Protein AF-A0A8I5ZP16-F1 (afdb_monomer_lite)

Secondary structure (DSSP, 8-state):
--------HHHHTS-S--PPPPSS---------S--HHHHHHHHHHHHHHT-----HHHHHHHHHHHHHHHH---HHHHHHHHHHHEEE--SSTTTT-EEE-GGGS---S----

Sequence (114 aa):
MTERGELDLRESSKPVRLSQQLDKVVTTNYKPVANHQYNIEYEGKKKEDGKRARADKKHVLDMLFSDLVDITKQPVGYLKEILKEIGIQNVKGIHKNMWELKPEYRHYQTEKSD

Foldseek 3Di:
DDPPPPPPVVVVPDDPDDDDDDPDDPPPPPPPPDPDPVNVVVVVVVVVVVPPPPDPPVVVLVVVQVVVCVVVVDDSVVVVVVCVVQWDQDCDDPQHRDTDGDPVPPDPDPPPDD

Structure (mmCIF, N/CA/C/O backbone):
data_AF-A0A8I5ZP16-F1
#
_entry.id   AF-A0A8I5ZP16-F1
#
loop_
_atom_site.group_PDB
_atom_site.id
_atom_site.type_symbol
_atom_site.label_atom_id
_atom_site.label_alt_id
_atom_site.label_comp_id
_atom_site.label_asym_id
_atom_site.label_entity_id
_atom_site.label_seq_id
_atom_site.pdbx_PDB_ins_code
_atom_site.Cartn_x
_atom_site.Cartn_y
_atom_site.Cartn_z
_atom_site.occupancy
_atom_site.B_iso_or_equiv
_atom_site.auth_seq_id
_atom_site.auth_comp_id
_atom_site.auth_asym_id
_atom_site.auth_atom_id
_atom_site.pdbx_PDB_model_num
ATOM 1 N N . MET A 1 1 ? -88.046 -7.451 30.582 1.00 38.16 1 MET A N 1
ATOM 2 C CA . MET A 1 1 ? -86.674 -7.909 30.272 1.00 38.16 1 MET A CA 1
ATOM 3 C C . MET A 1 1 ? -85.786 -6.694 30.047 1.00 38.16 1 MET A C 1
ATOM 5 O O . MET A 1 1 ? -85.794 -6.159 28.946 1.00 38.16 1 MET A O 1
ATOM 9 N N . THR A 1 2 ? -85.081 -6.204 31.070 1.00 42.72 2 THR A N 1
ATOM 10 C CA . THR A 1 2 ? -83.954 -5.266 30.887 1.00 42.72 2 THR A CA 1
ATOM 11 C C . THR A 1 2 ? -83.072 -5.302 32.139 1.00 42.72 2 THR A C 1
ATOM 13 O O . THR A 1 2 ? -83.225 -4.482 33.037 1.00 42.72 2 THR A O 1
ATOM 16 N N . GLU A 1 3 ? -82.176 -6.284 32.222 1.00 53.12 3 GLU A N 1
ATOM 17 C CA . GLU A 1 3 ? -81.056 -6.254 33.171 1.00 53.12 3 GLU A CA 1
ATOM 18 C C . GLU A 1 3 ? -80.032 -5.259 32.610 1.00 53.12 3 GLU A C 1
ATOM 20 O O . GLU A 1 3 ? -79.231 -5.588 31.734 1.00 53.12 3 GLU A O 1
ATOM 25 N N . ARG A 1 4 ? -80.135 -3.986 33.009 1.00 57.75 4 ARG A N 1
ATOM 26 C CA . ARG A 1 4 ? -79.079 -3.007 32.738 1.00 57.75 4 ARG A CA 1
ATOM 27 C C . ARG A 1 4 ? -77.951 -3.329 33.704 1.00 57.75 4 ARG A C 1
ATOM 29 O O . ARG A 1 4 ? -78.133 -3.147 34.900 1.00 57.75 4 ARG A O 1
ATOM 36 N N . GLY A 1 5 ? -76.830 -3.819 33.176 1.00 61.38 5 GLY A N 1
ATOM 37 C CA . GLY A 1 5 ? -75.624 -4.055 33.958 1.00 61.38 5 GLY A CA 1
ATOM 38 C C . GLY A 1 5 ? -75.289 -2.811 34.771 1.00 61.38 5 GLY A C 1
ATOM 39 O O . GLY A 1 5 ? -74.985 -1.760 34.202 1.00 61.38 5 GLY A O 1
ATOM 40 N N . GLU A 1 6 ? -75.410 -2.925 36.092 1.00 63.88 6 GLU A N 1
ATOM 41 C CA . GLU A 1 6 ? -74.875 -1.943 37.019 1.00 63.88 6 GLU A CA 1
ATOM 42 C C . GLU A 1 6 ? -73.368 -1.891 36.775 1.00 63.88 6 GLU A C 1
ATOM 44 O O . GLU A 1 6 ? -72.616 -2.789 37.147 1.00 63.88 6 GLU A O 1
ATOM 49 N N . LEU A 1 7 ? -72.938 -0.856 36.054 1.00 62.88 7 LEU A N 1
ATOM 50 C CA . LEU A 1 7 ? -71.540 -0.475 35.965 1.00 62.88 7 LEU A CA 1
ATOM 51 C C . LEU A 1 7 ? -71.096 -0.145 37.388 1.00 62.88 7 LEU A C 1
ATOM 53 O O . LEU A 1 7 ? -71.437 0.911 37.921 1.00 62.88 7 LEU A O 1
ATOM 57 N N . ASP A 1 8 ? -70.397 -1.089 38.010 1.00 69.31 8 ASP A N 1
ATOM 58 C CA . ASP A 1 8 ? -69.912 -0.970 39.375 1.00 69.31 8 ASP A CA 1
ATOM 59 C C . ASP A 1 8 ? -69.020 0.278 39.475 1.00 69.31 8 ASP A C 1
ATOM 61 O O . ASP A 1 8 ? -67.913 0.338 38.929 1.00 69.31 8 ASP A O 1
ATOM 65 N N . LEU A 1 9 ? -69.523 1.312 40.156 1.00 72.19 9 LEU A N 1
ATOM 66 C CA . LEU A 1 9 ? -68.848 2.600 40.363 1.00 72.19 9 LEU A CA 1
ATOM 67 C C . LEU A 1 9 ? -67.427 2.425 40.934 1.00 72.19 9 LEU A C 1
ATOM 69 O O . LEU A 1 9 ? -66.571 3.290 40.746 1.00 72.19 9 LEU A O 1
ATOM 73 N N . ARG A 1 10 ? -67.164 1.290 41.596 1.00 71.44 10 ARG A N 1
ATOM 74 C CA . ARG A 1 10 ? -65.866 0.918 42.178 1.00 71.44 10 ARG A CA 1
ATOM 75 C C . ARG A 1 10 ? -64.783 0.628 41.140 1.00 71.44 10 ARG A C 1
ATOM 77 O O . ARG A 1 10 ? -63.603 0.842 41.411 1.00 71.44 10 ARG A O 1
ATOM 84 N N . GLU A 1 11 ? -65.153 0.126 39.966 1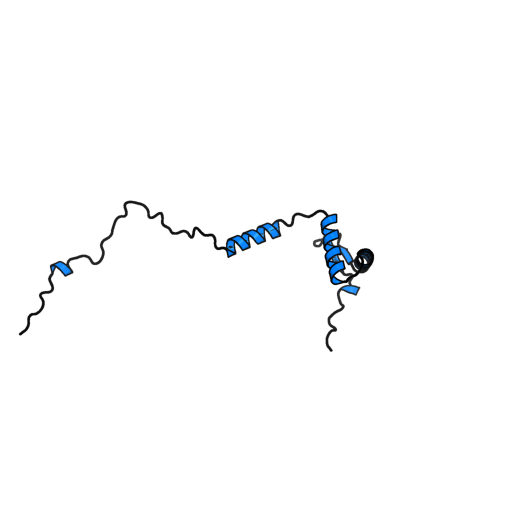.00 72.06 11 GLU A N 1
ATOM 85 C CA . GLU A 1 11 ? -64.202 -0.101 38.871 1.00 72.06 11 GLU A CA 1
ATOM 86 C C . GLU A 1 11 ? -63.794 1.233 38.239 1.00 72.06 11 GLU A C 1
ATOM 88 O O . GLU A 1 11 ? -62.610 1.473 37.998 1.00 72.06 11 GLU A O 1
ATOM 93 N N . SER A 1 12 ? -64.761 2.141 38.061 1.00 72.69 12 SER A N 1
ATOM 94 C CA . SER A 1 12 ? -64.535 3.458 37.455 1.00 72.69 12 SER A CA 1
ATOM 95 C C . SER A 1 12 ? -63.727 4.414 38.337 1.00 72.69 12 SER A C 1
ATOM 97 O O . SER A 1 12 ? -63.184 5.390 37.821 1.00 72.69 12 SER A O 1
ATOM 99 N N . SER A 1 13 ? -63.649 4.177 39.651 1.00 80.56 13 SER A N 1
ATOM 100 C CA . SER A 1 13 ? -62.902 5.042 40.573 1.00 80.56 13 SER A CA 1
ATOM 101 C C . SER A 1 13 ? -61.397 4.768 40.594 1.00 80.56 13 SER A C 1
ATOM 103 O O . SER A 1 13 ? -60.654 5.483 41.269 1.00 80.56 13 SER A O 1
ATOM 105 N N . LYS A 1 14 ? -60.921 3.722 39.908 1.00 81.56 14 LYS A N 1
ATOM 106 C CA . LYS A 1 14 ? -59.491 3.402 39.858 1.00 81.56 14 LYS A CA 1
ATOM 107 C C . LYS A 1 14 ? -58.782 4.383 38.908 1.00 81.56 14 LYS A C 1
ATOM 109 O O . LYS A 1 14 ? -59.235 4.568 37.778 1.00 81.56 14 LYS A O 1
ATOM 114 N N . PRO A 1 15 ? -57.667 5.014 39.316 1.00 81.69 15 PRO A N 1
ATOM 115 C CA . PRO A 1 15 ? -56.924 5.904 38.432 1.00 81.69 15 PRO A CA 1
ATOM 116 C C . PRO A 1 15 ? -56.331 5.116 37.255 1.00 81.69 15 PRO A C 1
ATOM 118 O O . PRO A 1 15 ? -55.715 4.071 37.443 1.00 81.69 15 PRO A O 1
ATOM 121 N N . VAL A 1 16 ? -56.468 5.653 36.037 1.00 83.12 16 VAL A N 1
ATOM 122 C CA . VAL A 1 16 ? -55.983 5.034 34.781 1.00 83.12 16 VAL A CA 1
ATOM 123 C C . VAL A 1 16 ? -54.473 4.766 34.805 1.00 83.12 16 VAL A C 1
ATOM 125 O O . VAL A 1 16 ? -53.972 3.895 34.098 1.00 83.12 16 VAL A O 1
ATOM 128 N N . ARG A 1 17 ? -53.725 5.537 35.599 1.00 82.50 17 ARG A N 1
ATOM 129 C CA . ARG A 1 17 ? -52.272 5.428 35.719 1.00 82.50 17 ARG A CA 1
ATOM 130 C C . ARG A 1 17 ? -51.866 5.475 37.183 1.00 82.50 17 ARG A C 1
ATOM 132 O O . ARG A 1 17 ? -52.287 6.365 37.916 1.00 82.50 17 ARG A O 1
ATOM 139 N N . LEU A 1 18 ? -50.996 4.548 37.564 1.00 80.69 18 LEU A N 1
ATOM 140 C CA . LEU A 1 18 ? -50.285 4.545 38.836 1.00 80.69 18 LEU A CA 1
ATOM 141 C C . LEU A 1 18 ? -48.808 4.813 38.549 1.00 80.69 18 LEU A C 1
ATOM 143 O O . LEU A 1 18 ? -48.200 4.132 37.722 1.00 80.69 18 LEU A O 1
ATOM 147 N N . SER A 1 19 ? -48.234 5.818 39.206 1.00 81.38 19 SER A N 1
ATOM 148 C CA . SER A 1 19 ? -46.789 6.031 39.205 1.00 81.38 19 SER A CA 1
ATOM 149 C C . SER A 1 19 ? -46.138 5.003 40.127 1.00 81.38 19 SER A C 1
ATOM 151 O O . SER A 1 19 ? -46.491 4.891 41.298 1.00 81.38 19 SER A O 1
ATOM 153 N N . GLN A 1 20 ? -45.181 4.242 39.601 1.00 81.75 20 GLN A N 1
ATOM 154 C CA . GLN A 1 20 ? -44.339 3.360 40.405 1.00 81.75 20 GLN A CA 1
ATOM 155 C C . GLN A 1 20 ? -43.007 4.061 40.655 1.00 81.75 20 GLN A C 1
ATOM 157 O O . GLN A 1 20 ? -42.344 4.503 39.715 1.00 81.75 20 GLN A O 1
ATOM 162 N N . GLN A 1 21 ? -42.627 4.189 41.925 1.00 82.25 21 GLN A N 1
ATOM 163 C CA . GLN A 1 21 ? -41.271 4.584 42.285 1.00 82.25 21 GLN A CA 1
ATOM 164 C C . GLN A 1 21 ? -40.362 3.368 42.115 1.00 82.25 21 GLN A C 1
ATOM 166 O O . GLN A 1 21 ? -40.691 2.274 42.564 1.00 82.25 21 GLN A O 1
ATOM 171 N N . LEU A 1 22 ? -39.242 3.557 41.421 1.00 78.94 22 LEU A N 1
ATOM 172 C CA . LEU A 1 22 ? -38.235 2.517 41.253 1.00 78.94 22 LEU A CA 1
ATOM 173 C C . LEU A 1 22 ? -37.186 2.663 42.354 1.00 78.94 22 LEU A C 1
ATOM 175 O O . LEU A 1 22 ? -36.599 3.733 42.504 1.00 78.94 22 LEU A O 1
ATOM 179 N N . ASP A 1 23 ? -36.912 1.573 43.072 1.00 80.56 23 ASP A N 1
ATOM 180 C CA . ASP A 1 23 ? -35.931 1.535 44.169 1.00 80.56 23 ASP A CA 1
ATOM 181 C C . ASP A 1 23 ? -34.497 1.829 43.711 1.00 80.56 23 ASP A C 1
ATOM 183 O O . ASP A 1 23 ? -33.629 2.191 44.507 1.00 80.56 23 ASP A O 1
ATOM 187 N N . LYS A 1 24 ? -34.214 1.622 42.421 1.00 79.19 24 LYS A N 1
ATOM 188 C CA . LYS A 1 24 ? -32.883 1.780 41.835 1.00 79.19 24 LYS A CA 1
ATOM 189 C C . LYS A 1 24 ? -32.975 2.565 40.541 1.00 79.19 24 LYS A C 1
ATOM 191 O O . LYS A 1 24 ? -33.877 2.354 39.731 1.00 79.19 24 LYS A O 1
ATOM 196 N N . VAL A 1 25 ? -31.985 3.432 40.327 1.00 74.38 25 VAL A N 1
ATOM 197 C CA . VAL A 1 25 ? -31.780 4.098 39.040 1.00 74.38 25 VAL A CA 1
ATOM 198 C C . VAL A 1 25 ? -31.671 3.019 37.966 1.00 74.38 25 VAL A C 1
ATOM 200 O O . VAL A 1 25 ? -30.854 2.106 38.085 1.00 74.38 25 VAL A O 1
ATOM 203 N N . VAL A 1 26 ? -32.495 3.125 36.923 1.00 69.25 26 VAL A N 1
ATOM 204 C CA . VAL A 1 26 ? -32.440 2.259 35.742 1.00 69.25 26 VAL A CA 1
ATOM 205 C C . VAL A 1 26 ? -31.102 2.506 35.041 1.00 69.25 26 VAL A C 1
ATOM 207 O O . VAL A 1 26 ? -30.963 3.386 34.195 1.00 69.25 26 VAL A O 1
ATOM 210 N N . THR A 1 27 ? -30.074 1.754 35.429 1.00 66.25 27 THR A N 1
ATOM 211 C CA . THR A 1 27 ? -28.762 1.769 34.767 1.00 66.25 27 THR A CA 1
ATOM 212 C C . THR A 1 27 ? -28.800 1.031 33.437 1.00 66.25 27 THR A C 1
ATOM 214 O O . THR A 1 27 ? -27.901 1.219 32.621 1.00 66.25 27 THR A O 1
ATOM 217 N N . THR A 1 28 ? -29.879 0.290 33.156 1.00 58.47 28 THR A N 1
ATOM 218 C CA . THR A 1 28 ? -30.191 -0.274 31.838 1.00 58.47 28 THR A CA 1
ATOM 219 C C . THR A 1 28 ? -30.658 0.803 30.858 1.00 58.47 28 THR A C 1
ATOM 221 O O . THR A 1 28 ? -31.526 0.563 30.020 1.00 58.47 28 THR A O 1
ATOM 224 N N . ASN A 1 29 ? -30.047 1.990 30.902 1.00 60.31 29 ASN A N 1
ATOM 225 C CA . ASN A 1 29 ? -29.772 2.672 29.653 1.00 60.31 29 ASN A CA 1
ATOM 226 C C . ASN A 1 29 ? -28.992 1.651 28.829 1.00 60.31 29 ASN A C 1
ATOM 228 O O . ASN A 1 29 ? -27.805 1.438 29.078 1.00 60.31 29 ASN A O 1
ATOM 232 N N . TYR A 1 30 ? -29.677 0.956 27.922 1.00 60.88 30 TYR A N 1
ATOM 233 C CA . TYR A 1 30 ? -29.060 0.089 26.934 1.00 60.88 30 TYR A CA 1
ATOM 234 C C . TYR A 1 30 ? -28.279 1.008 25.994 1.00 60.88 30 TYR A C 1
ATOM 236 O O . TYR A 1 30 ? -28.694 1.316 24.882 1.00 60.88 30 TYR A O 1
ATOM 244 N N . LYS A 1 31 ? -27.170 1.557 26.493 1.00 64.62 31 LYS A N 1
ATOM 245 C CA . LYS A 1 31 ? -26.158 2.160 25.650 1.00 64.62 31 LYS A CA 1
ATOM 246 C C . LYS A 1 31 ? -25.692 0.997 24.789 1.00 64.62 31 LYS A C 1
ATOM 248 O O . LYS A 1 31 ? -25.296 -0.011 25.375 1.00 64.62 31 LYS A O 1
ATOM 253 N N . PRO A 1 32 ? -25.803 1.065 23.456 1.00 68.06 32 PRO A N 1
ATOM 254 C CA . PRO A 1 32 ? -25.350 -0.026 22.610 1.00 68.06 32 PRO A CA 1
ATOM 255 C C . PRO A 1 32 ? -23.893 -0.339 22.973 1.00 68.06 32 PRO A C 1
ATOM 257 O O . PRO A 1 32 ? -23.003 0.482 22.767 1.00 68.06 32 PRO A O 1
ATOM 260 N N . VAL A 1 33 ? -23.675 -1.491 23.618 1.00 64.94 33 VAL A N 1
ATOM 261 C CA . VAL A 1 33 ? -22.352 -1.918 24.109 1.00 64.94 33 VAL A CA 1
ATOM 262 C C . VAL A 1 33 ? -21.512 -2.450 22.948 1.00 64.94 33 VAL A C 1
ATOM 264 O O . VAL A 1 33 ? -20.286 -2.385 22.971 1.00 64.94 33 VAL A O 1
ATOM 267 N N . ALA A 1 34 ? -22.171 -2.938 21.897 1.00 72.19 34 ALA A N 1
ATOM 268 C CA . ALA A 1 34 ? -21.514 -3.367 20.681 1.00 72.19 34 ALA A CA 1
ATOM 269 C C . ALA A 1 34 ? -21.248 -2.145 19.805 1.00 72.19 34 ALA A C 1
ATOM 271 O O . AL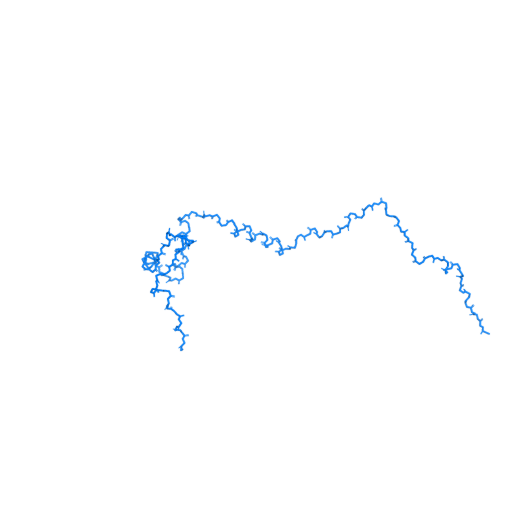A A 1 34 ? -22.141 -1.635 19.125 1.00 72.19 34 ALA A O 1
ATOM 272 N N . ASN A 1 35 ? -20.001 -1.678 19.818 1.00 72.81 35 ASN A N 1
ATOM 273 C CA . ASN A 1 35 ? -19.524 -0.822 18.748 1.00 72.81 35 ASN A CA 1
ATOM 274 C C . ASN A 1 35 ? -19.805 -1.543 17.418 1.00 72.81 35 ASN A C 1
ATOM 276 O O . ASN A 1 35 ? -19.454 -2.714 17.271 1.00 72.81 35 ASN A O 1
ATOM 280 N N . HIS A 1 36 ? -20.518 -0.894 16.498 1.00 80.00 36 HIS A N 1
ATOM 281 C CA . HIS A 1 36 ? -20.948 -1.543 15.264 1.00 80.00 36 HIS A CA 1
ATOM 282 C C . HIS A 1 36 ? -19.719 -2.051 14.497 1.00 80.00 36 HIS A C 1
ATOM 284 O O . HIS A 1 36 ? -18.722 -1.336 14.402 1.00 80.00 36 HIS A O 1
ATOM 290 N N . GLN A 1 37 ? -19.788 -3.267 13.945 1.00 81.69 37 GLN A N 1
ATOM 291 C CA . GLN A 1 37 ? -18.675 -3.910 13.236 1.0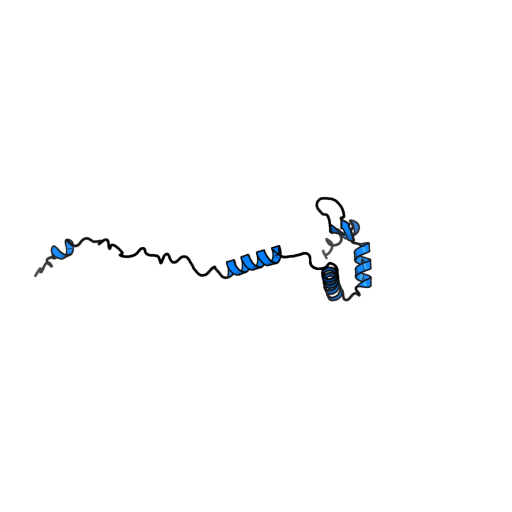0 81.69 37 GLN A CA 1
ATOM 292 C C . GLN A 1 37 ? -18.052 -2.983 12.178 1.00 81.69 37 GLN A C 1
ATOM 294 O O . GLN A 1 37 ? -16.835 -2.830 12.130 1.00 81.69 37 GLN A O 1
ATOM 299 N N . TYR A 1 38 ? -18.884 -2.261 11.422 1.00 80.44 38 TYR A N 1
ATOM 300 C CA . TYR A 1 38 ? -18.423 -1.259 10.457 1.00 80.44 38 TYR A CA 1
ATOM 301 C C . TYR A 1 38 ? -17.613 -0.124 11.101 1.00 80.44 38 TYR A C 1
ATOM 303 O O . TYR A 1 38 ? -16.631 0.334 10.528 1.00 80.44 38 TYR A O 1
ATOM 311 N N . ASN A 1 39 ? -17.989 0.335 12.300 1.00 85.19 39 ASN A N 1
ATOM 312 C CA . ASN A 1 39 ? -17.242 1.379 13.002 1.00 85.19 39 ASN A CA 1
ATOM 313 C C . ASN A 1 39 ? -15.885 0.859 13.502 1.00 85.19 39 ASN A C 1
ATOM 315 O O . ASN A 1 39 ? -14.893 1.579 13.440 1.00 85.19 39 ASN A O 1
ATOM 319 N N . ILE A 1 40 ? -15.820 -0.401 13.946 1.00 83.94 40 ILE A N 1
ATOM 320 C CA . ILE A 1 40 ? -14.559 -1.060 14.321 1.00 83.94 40 ILE A CA 1
ATOM 321 C C . ILE A 1 40 ? -13.636 -1.172 13.099 1.00 83.94 40 ILE A C 1
ATOM 323 O O . ILE A 1 40 ? -12.462 -0.810 13.179 1.00 83.94 40 ILE A O 1
ATOM 327 N N . GLU A 1 41 ? -14.169 -1.627 11.964 1.00 85.25 41 GLU A N 1
ATOM 328 C CA . GLU A 1 41 ? -13.428 -1.745 10.702 1.00 85.25 41 GLU A CA 1
ATOM 329 C C . GLU A 1 41 ? -12.962 -0.386 10.172 1.00 85.25 41 GLU A C 1
ATOM 331 O O . GLU A 1 41 ? -11.822 -0.253 9.726 1.00 85.25 41 GLU A O 1
ATOM 336 N N . TYR A 1 42 ? -13.813 0.638 10.252 1.00 83.81 42 TYR A N 1
ATOM 337 C CA . TYR A 1 42 ? -13.485 2.000 9.840 1.00 83.81 42 TYR A CA 1
ATOM 338 C C . TYR A 1 42 ? -12.369 2.606 10.703 1.00 83.81 42 TYR A C 1
ATOM 340 O O . TYR A 1 42 ? -11.374 3.095 10.166 1.00 83.81 42 TYR A O 1
ATOM 348 N N . GLU A 1 43 ? -12.475 2.517 12.032 1.00 81.38 43 GLU A N 1
ATOM 349 C CA . GLU A 1 43 ? -11.419 2.943 12.963 1.00 81.38 43 GLU A CA 1
ATOM 350 C C . GLU A 1 43 ? -10.109 2.169 12.741 1.00 81.38 43 GLU A C 1
ATOM 352 O O . GLU A 1 43 ? -9.021 2.748 12.818 1.00 81.38 43 GLU A O 1
ATOM 357 N N . GLY A 1 44 ? -10.203 0.871 12.433 1.00 81.56 44 GLY A N 1
ATOM 358 C CA . GLY A 1 44 ? -9.067 0.023 12.068 1.00 81.56 44 GLY A CA 1
ATOM 359 C C . GLY A 1 44 ? -8.357 0.521 10.810 1.00 81.56 44 GLY A C 1
ATOM 360 O O . GLY A 1 44 ? -7.166 0.831 10.872 1.00 81.56 44 GLY A O 1
ATOM 361 N N . LYS A 1 45 ? -9.097 0.697 9.708 1.00 78.81 45 LYS A N 1
ATOM 362 C CA . LYS A 1 45 ? -8.558 1.214 8.438 1.00 78.81 45 LYS A CA 1
ATOM 363 C C . LYS A 1 45 ? -7.932 2.593 8.604 1.00 78.81 45 LYS A C 1
ATOM 365 O O . LYS A 1 45 ? -6.821 2.812 8.139 1.00 78.81 45 LYS A O 1
ATOM 370 N N . LYS A 1 46 ? -8.570 3.514 9.339 1.00 76.31 46 LYS A N 1
ATOM 371 C CA . LYS A 1 46 ? -7.987 4.847 9.582 1.00 76.31 46 LYS A CA 1
ATOM 372 C C . LYS A 1 46 ? -6.685 4.791 10.371 1.00 76.31 46 LYS A C 1
ATOM 374 O O . LYS A 1 46 ? -5.773 5.572 10.094 1.00 76.31 46 LYS A O 1
ATOM 379 N N . LYS A 1 47 ? -6.587 3.895 11.356 1.00 73.06 47 LYS A N 1
ATOM 380 C CA . LYS A 1 47 ? -5.343 3.687 12.107 1.00 73.06 47 LYS A CA 1
ATOM 381 C C . LYS A 1 47 ? -4.265 3.049 11.242 1.00 73.06 47 LYS A C 1
ATOM 383 O O . LYS A 1 47 ? -3.113 3.427 11.396 1.00 73.06 47 LYS A O 1
ATOM 388 N N . GLU A 1 48 ? -4.608 2.112 10.369 1.00 71.31 48 GLU A N 1
ATOM 389 C CA . GLU A 1 48 ? -3.660 1.467 9.457 1.00 71.31 48 GLU A CA 1
ATOM 390 C C . GLU A 1 48 ? -3.158 2.434 8.374 1.00 71.31 48 GLU A C 1
ATOM 392 O O . GLU A 1 48 ? -1.950 2.627 8.245 1.00 71.31 48 GLU A O 1
ATOM 397 N N . ASP A 1 49 ? -4.061 3.138 7.685 1.00 66.00 49 ASP A N 1
ATOM 398 C CA . ASP A 1 49 ? -3.711 4.151 6.682 1.00 66.00 49 ASP A CA 1
ATOM 399 C C . ASP A 1 49 ? -2.909 5.309 7.293 1.00 66.00 49 ASP A C 1
ATOM 401 O O . ASP A 1 49 ? -1.929 5.772 6.705 1.00 66.00 49 ASP A O 1
ATOM 405 N N . GLY A 1 50 ? -3.271 5.749 8.504 1.00 66.25 50 GLY A N 1
ATOM 406 C CA . GLY A 1 50 ? -2.506 6.749 9.254 1.00 66.25 50 GLY A CA 1
ATOM 407 C C . GLY A 1 50 ? -1.141 6.241 9.735 1.00 66.25 50 GLY A C 1
ATOM 408 O O . GLY A 1 50 ? -0.225 7.038 9.940 1.00 66.25 50 GLY A O 1
ATOM 409 N N . LYS A 1 51 ? -0.977 4.920 9.880 1.00 61.06 51 LYS A N 1
ATOM 410 C CA . LYS A 1 51 ? 0.273 4.240 10.250 1.00 61.06 51 LYS A CA 1
ATOM 411 C C . LYS A 1 51 ? 1.012 3.678 9.039 1.00 61.06 51 LYS A C 1
ATOM 413 O O . LYS A 1 51 ? 1.786 2.732 9.187 1.00 61.06 51 LYS A O 1
ATOM 418 N N . ARG A 1 52 ? 0.901 4.315 7.871 1.00 63.25 52 ARG A N 1
ATOM 419 C CA . ARG A 1 52 ? 1.940 4.200 6.838 1.00 63.25 52 ARG A CA 1
ATOM 420 C C . ARG A 1 52 ? 3.213 4.890 7.336 1.00 63.25 52 ARG A C 1
ATOM 422 O O . ARG A 1 52 ? 3.630 5.933 6.832 1.00 63.25 52 ARG A O 1
ATOM 429 N N . ALA A 1 53 ? 3.815 4.324 8.383 1.00 68.44 53 ALA A N 1
ATOM 430 C CA . ALA A 1 53 ? 5.179 4.619 8.755 1.00 68.44 53 ALA A CA 1
ATOM 431 C C . ALA A 1 53 ? 6.015 4.411 7.498 1.00 68.44 53 ALA A C 1
ATOM 433 O O . ALA A 1 53 ? 5.792 3.466 6.739 1.00 68.44 53 ALA A O 1
ATOM 434 N N . ARG A 1 54 ? 6.935 5.338 7.244 1.00 71.50 54 ARG A N 1
ATOM 435 C CA . ARG A 1 54 ? 7.854 5.218 6.118 1.00 71.50 54 ARG A CA 1
ATOM 436 C C . ARG A 1 54 ? 8.584 3.886 6.273 1.00 71.50 54 ARG A 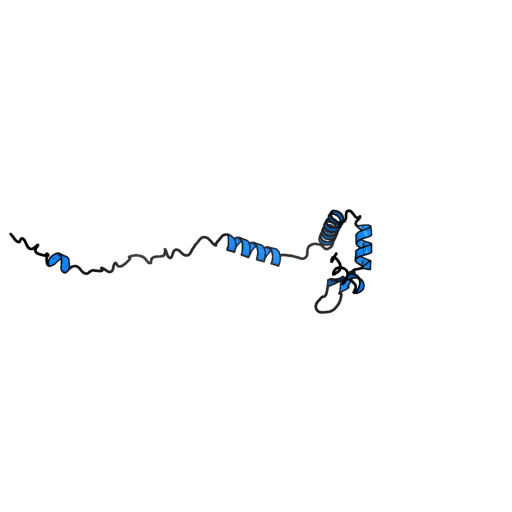C 1
ATOM 438 O O . ARG A 1 54 ? 9.417 3.761 7.166 1.00 71.50 54 ARG A O 1
ATOM 445 N N . ALA A 1 55 ? 8.231 2.908 5.448 1.00 77.19 55 ALA A N 1
ATOM 446 C CA . ALA A 1 55 ? 8.957 1.655 5.390 1.00 77.19 55 ALA A CA 1
ATOM 447 C C . ALA A 1 55 ? 10.365 1.921 4.849 1.00 77.19 55 ALA A C 1
ATOM 449 O O . ALA A 1 55 ? 10.631 2.963 4.232 1.00 77.19 55 ALA A O 1
ATOM 450 N N . ASP A 1 56 ? 11.274 0.981 5.083 1.00 81.44 56 ASP A N 1
ATOM 451 C CA . ASP A 1 56 ? 12.639 1.106 4.601 1.00 81.44 56 ASP A CA 1
ATOM 452 C C . ASP A 1 56 ? 12.668 1.355 3.094 1.00 81.44 56 ASP A C 1
ATOM 454 O O . ASP A 1 56 ? 12.013 0.666 2.311 1.00 81.44 56 ASP A O 1
ATOM 458 N N . LYS A 1 57 ? 13.482 2.329 2.669 1.00 81.12 57 LYS A N 1
ATOM 459 C CA . LYS A 1 57 ? 13.602 2.725 1.258 1.00 81.12 57 LYS A CA 1
ATOM 460 C C . LYS A 1 57 ? 13.851 1.526 0.337 1.00 81.12 57 LYS A C 1
ATOM 462 O O . LYS A 1 57 ? 13.318 1.498 -0.765 1.00 81.12 57 LYS A O 1
ATOM 467 N N . LYS A 1 58 ? 14.670 0.562 0.778 1.00 79.94 58 LYS A N 1
ATOM 468 C CA . LYS A 1 58 ? 14.954 -0.666 0.019 1.00 79.94 58 LYS A CA 1
ATOM 469 C C . LYS A 1 58 ? 13.695 -1.511 -0.167 1.00 79.94 58 LYS A C 1
ATOM 471 O O . LYS A 1 58 ? 13.365 -1.826 -1.296 1.00 79.94 58 LYS A O 1
ATOM 476 N N . HIS A 1 59 ? 12.955 -1.763 0.910 1.00 81.88 59 HIS A N 1
ATOM 477 C CA . HIS A 1 59 ? 11.716 -2.537 0.866 1.00 81.88 59 HIS A CA 1
ATOM 478 C C . HIS A 1 59 ? 10.671 -1.906 -0.064 1.00 81.88 59 HIS A C 1
ATOM 480 O O . HIS A 1 59 ? 10.090 -2.591 -0.899 1.00 81.88 59 HIS A O 1
ATOM 486 N N . VAL A 1 60 ? 10.485 -0.584 0.022 1.00 83.62 60 VAL A N 1
ATOM 487 C CA . VAL A 1 60 ? 9.549 0.137 -0.857 1.00 83.62 60 VAL A CA 1
ATOM 488 C C . VAL A 1 60 ? 9.990 0.073 -2.322 1.00 83.62 60 VAL A C 1
ATOM 490 O O . VAL A 1 60 ? 9.149 -0.087 -3.200 1.00 83.62 60 VAL A O 1
ATOM 493 N N . LEU A 1 61 ? 11.294 0.189 -2.600 1.00 81.56 61 LEU A N 1
ATOM 494 C CA . LEU A 1 61 ? 11.823 0.058 -3.961 1.00 81.56 61 LEU A CA 1
ATOM 495 C C . LEU A 1 61 ? 11.632 -1.356 -4.509 1.00 81.56 61 LEU A C 1
ATOM 497 O O . LEU A 1 61 ? 11.220 -1.498 -5.656 1.00 81.56 61 LEU A O 1
ATOM 501 N N . ASP A 1 62 ? 11.920 -2.377 -3.708 1.00 83.38 62 ASP A N 1
ATOM 502 C CA . ASP A 1 62 ? 11.800 -3.771 -4.127 1.00 83.38 62 ASP A CA 1
ATOM 503 C C . ASP A 1 62 ? 10.339 -4.124 -4.430 1.00 83.38 62 ASP A C 1
ATOM 505 O O . ASP A 1 62 ? 10.074 -4.698 -5.480 1.00 83.38 62 ASP A O 1
ATOM 509 N N . MET A 1 63 ? 9.397 -3.690 -3.585 1.00 86.88 63 MET A N 1
ATOM 510 C CA . MET A 1 63 ? 7.956 -3.859 -3.815 1.00 86.88 63 MET A CA 1
ATOM 511 C C . MET A 1 63 ? 7.472 -3.103 -5.062 1.00 86.88 63 MET A C 1
ATOM 513 O O . MET A 1 63 ? 6.720 -3.630 -5.875 1.00 86.88 63 MET A O 1
ATOM 517 N N . LEU A 1 64 ? 7.934 -1.864 -5.254 1.00 85.44 64 LEU A N 1
ATOM 518 C CA . LEU A 1 64 ? 7.566 -1.085 -6.436 1.00 85.44 64 LEU A CA 1
ATOM 519 C C . LEU A 1 64 ? 8.035 -1.773 -7.723 1.00 85.44 64 LEU A C 1
ATOM 521 O O . LEU A 1 64 ? 7.310 -1.804 -8.715 1.00 85.44 64 LEU A O 1
ATOM 525 N N . PHE A 1 65 ? 9.254 -2.313 -7.721 1.00 84.38 65 PHE A N 1
ATOM 526 C CA . PHE A 1 65 ? 9.772 -3.004 -8.891 1.00 84.38 65 PHE A CA 1
ATOM 527 C C . PHE A 1 65 ? 9.203 -4.414 -9.048 1.00 84.38 65 PHE A C 1
ATOM 529 O O . PHE A 1 65 ? 9.046 -4.818 -10.193 1.00 84.38 65 PHE A O 1
ATOM 536 N N . SER A 1 66 ? 8.852 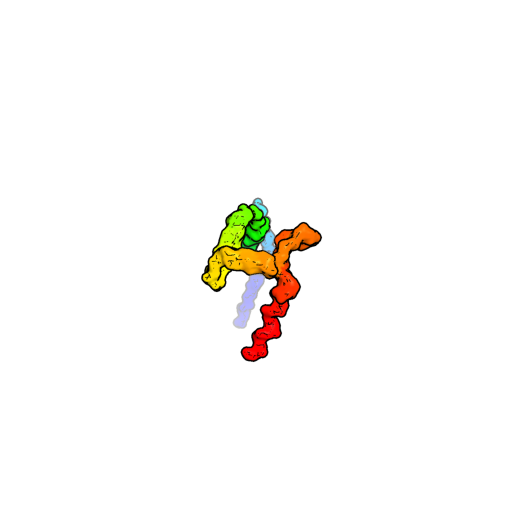-5.142 -7.982 1.00 85.19 66 SER A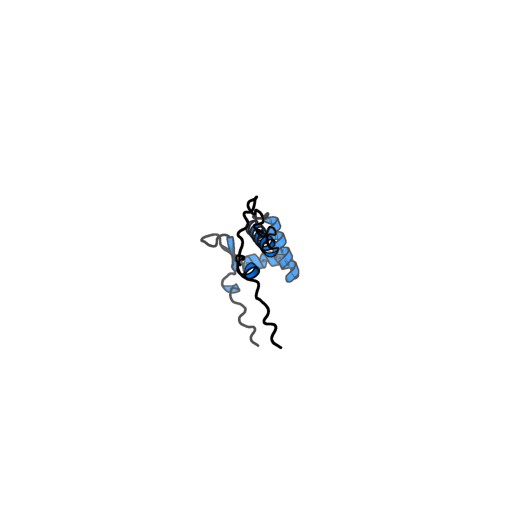 N 1
ATOM 537 C CA . SER A 1 66 ? 8.203 -6.456 -8.113 1.00 85.19 66 SER A CA 1
ATOM 538 C C . SER A 1 66 ? 6.869 -6.344 -8.839 1.00 85.19 66 SER A C 1
ATOM 540 O O . SER A 1 66 ? 6.651 -7.062 -9.810 1.00 85.19 66 SER A O 1
ATOM 542 N N . ASP A 1 67 ? 6.040 -5.370 -8.461 1.00 86.50 67 ASP A N 1
ATOM 543 C CA . ASP A 1 67 ? 4.733 -5.165 -9.090 1.00 86.50 67 ASP A CA 1
ATOM 544 C C . ASP A 1 67 ? 4.882 -4.779 -10.569 1.00 86.50 67 ASP A C 1
ATOM 546 O O . ASP A 1 67 ? 4.188 -5.305 -11.441 1.00 86.50 67 ASP A O 1
ATOM 550 N N . LEU A 1 68 ? 5.840 -3.899 -10.886 1.00 86.88 68 LEU A N 1
ATOM 551 C CA . LEU A 1 68 ? 6.124 -3.527 -12.272 1.00 86.88 68 LEU A CA 1
ATOM 552 C C . LEU A 1 68 ? 6.668 -4.707 -13.087 1.00 86.88 68 LEU A C 1
ATOM 554 O O . LEU A 1 68 ? 6.265 -4.876 -14.239 1.00 86.88 68 LEU A O 1
ATOM 558 N N . VAL A 1 69 ? 7.555 -5.527 -12.516 1.00 86.31 69 VAL A N 1
ATOM 559 C CA . VAL A 1 69 ? 8.084 -6.743 -13.158 1.00 86.31 69 VAL A CA 1
ATOM 560 C C . VAL A 1 69 ? 6.953 -7.732 -13.421 1.00 86.31 69 VAL A C 1
ATOM 562 O O . VAL A 1 69 ? 6.877 -8.288 -14.515 1.00 86.31 69 VAL A O 1
ATOM 565 N N . ASP A 1 70 ? 6.042 -7.922 -12.471 1.00 89.00 70 ASP A N 1
ATOM 566 C CA . ASP A 1 70 ? 4.949 -8.878 -12.612 1.00 89.00 70 ASP A CA 1
ATOM 567 C C . ASP A 1 70 ? 3.939 -8.463 -13.679 1.00 89.00 70 ASP A C 1
ATOM 569 O O . ASP A 1 70 ? 3.487 -9.322 -14.446 1.00 89.00 70 ASP A O 1
ATOM 573 N N . ILE A 1 71 ? 3.630 -7.167 -13.766 1.00 90.94 71 ILE A N 1
ATOM 574 C CA . ILE A 1 71 ? 2.705 -6.609 -14.760 1.00 90.94 71 ILE A CA 1
ATOM 575 C C . ILE A 1 71 ? 3.338 -6.594 -16.154 1.00 90.94 71 ILE A C 1
ATOM 577 O O . ILE A 1 71 ? 2.725 -7.034 -17.124 1.00 90.94 71 ILE A O 1
ATOM 581 N N . THR A 1 72 ? 4.562 -6.078 -16.274 1.00 87.69 72 THR A N 1
ATOM 582 C CA . THR A 1 72 ? 5.200 -5.839 -17.582 1.00 87.69 72 THR A CA 1
ATOM 583 C C . THR A 1 72 ? 5.991 -7.039 -18.099 1.00 87.69 72 THR A C 1
ATOM 585 O O . THR A 1 72 ? 6.363 -7.072 -19.274 1.00 87.69 72 THR A O 1
ATOM 588 N N . LYS A 1 73 ? 6.270 -8.018 -17.228 1.00 89.31 73 LYS A N 1
ATOM 589 C CA . LYS A 1 73 ? 7.183 -9.145 -17.476 1.00 89.31 73 LYS A CA 1
ATOM 590 C C . LYS A 1 73 ? 8.585 -8.698 -17.909 1.00 89.31 73 LYS A C 1
ATOM 592 O O . LYS A 1 73 ? 9.290 -9.445 -18.582 1.00 89.31 73 LYS A O 1
ATOM 597 N N . GLN A 1 74 ? 8.994 -7.488 -17.517 1.00 86.75 74 GLN A N 1
ATOM 598 C CA . GLN A 1 74 ? 10.299 -6.910 -17.840 1.00 86.75 74 GLN A CA 1
ATOM 599 C C . GLN A 1 74 ? 11.270 -7.000 -16.658 1.00 86.75 74 GLN A C 1
ATOM 601 O O . GLN A 1 74 ? 10.843 -6.928 -15.506 1.00 86.75 74 GLN A O 1
ATOM 606 N N . PRO A 1 75 ? 12.588 -7.106 -16.904 1.00 88.56 75 PRO A N 1
ATOM 607 C CA . PRO A 1 75 ? 13.581 -7.090 -15.838 1.00 88.56 75 PRO A CA 1
ATOM 608 C C . PRO A 1 75 ? 13.673 -5.717 -15.153 1.00 88.56 75 PRO A C 1
ATOM 610 O O . PRO A 1 75 ? 13.562 -4.664 -15.782 1.00 88.56 75 PRO A O 1
ATOM 613 N N . VAL A 1 76 ? 14.002 -5.731 -13.856 1.00 83.38 76 VAL A N 1
ATOM 614 C CA . VAL A 1 76 ? 14.149 -4.529 -13.008 1.00 83.38 76 VAL A CA 1
ATOM 615 C C . VAL A 1 76 ? 15.142 -3.509 -13.586 1.00 83.38 76 VAL A C 1
ATOM 617 O O . VAL A 1 76 ? 14.972 -2.308 -13.390 1.00 83.38 76 VAL A O 1
ATOM 620 N N . GLY A 1 77 ? 16.189 -3.967 -14.283 1.00 86.06 77 GLY A N 1
ATOM 621 C CA . GLY A 1 77 ? 17.182 -3.091 -14.915 1.00 86.06 77 GLY A CA 1
ATOM 622 C C . GLY A 1 77 ? 16.562 -2.168 -15.963 1.00 86.06 77 GLY A C 1
ATOM 623 O O . GLY A 1 77 ? 16.737 -0.956 -15.883 1.00 86.06 77 GLY A O 1
ATOM 624 N N . TYR A 1 78 ? 15.751 -2.735 -16.856 1.00 84.81 78 TYR A N 1
ATOM 625 C CA . TYR A 1 78 ? 15.083 -1.993 -17.922 1.00 84.81 78 TYR A CA 1
ATOM 626 C C . TYR A 1 78 ? 14.022 -1.032 -17.369 1.00 84.81 78 TYR A C 1
ATOM 628 O O . TYR A 1 78 ? 13.956 0.135 -17.744 1.00 84.81 78 TYR A O 1
ATOM 636 N N . LEU A 1 79 ? 13.256 -1.478 -16.369 1.00 84.62 79 LEU A N 1
ATOM 637 C CA . LEU A 1 79 ? 12.279 -0.625 -15.686 1.00 84.62 79 LEU A CA 1
ATOM 638 C C . LEU A 1 79 ? 12.935 0.570 -14.974 1.00 84.62 79 LEU A C 1
ATOM 640 O O . LEU A 1 79 ? 12.368 1.661 -14.945 1.00 84.62 79 LEU A O 1
ATOM 644 N N . LYS A 1 80 ? 14.143 0.396 -14.420 1.00 81.88 80 LYS A N 1
ATOM 645 C CA . LYS A 1 80 ? 14.922 1.493 -13.820 1.00 81.88 80 LYS A CA 1
ATOM 646 C C . LYS A 1 80 ? 15.399 2.511 -14.853 1.00 81.88 80 LYS A C 1
ATOM 648 O O . LYS A 1 80 ? 15.490 3.688 -14.508 1.00 81.88 80 LYS A O 1
ATOM 653 N N . GLU A 1 81 ? 15.734 2.075 -16.063 1.00 85.12 81 GLU A N 1
ATOM 654 C CA . GLU A 1 81 ? 16.123 2.962 -17.165 1.00 85.12 81 GLU A CA 1
ATOM 655 C C . GLU A 1 81 ? 14.926 3.788 -17.624 1.00 85.12 81 GLU A C 1
ATOM 657 O O . GLU A 1 81 ? 14.978 5.013 -17.524 1.00 85.12 81 GLU A O 1
ATOM 662 N N . ILE A 1 82 ? 13.803 3.131 -17.935 1.00 83.88 82 ILE A N 1
ATOM 663 C CA . ILE A 1 82 ? 12.550 3.806 -18.297 1.00 83.88 82 ILE A CA 1
ATOM 664 C C . ILE A 1 82 ? 12.153 4.812 -17.215 1.00 83.88 82 ILE A C 1
ATOM 666 O O . ILE A 1 82 ? 11.869 5.963 -17.523 1.00 83.88 82 ILE A O 1
ATOM 670 N N . LEU A 1 83 ? 12.178 4.429 -15.933 1.00 81.31 83 LEU A N 1
ATOM 671 C CA . LEU A 1 83 ? 11.773 5.328 -14.850 1.00 81.31 83 LEU A CA 1
ATOM 672 C C . LEU A 1 83 ? 12.675 6.567 -14.734 1.00 81.31 83 LEU A C 1
ATOM 674 O O . LEU A 1 83 ? 12.181 7.650 -14.427 1.00 81.31 83 LEU A O 1
ATOM 678 N N . LYS A 1 84 ? 13.983 6.434 -14.981 1.00 77.50 84 LYS A N 1
ATOM 679 C CA . LYS A 1 84 ? 14.903 7.583 -15.037 1.00 77.50 84 LYS A CA 1
ATOM 680 C C . LYS A 1 84 ? 14.671 8.445 -16.276 1.00 77.50 84 LYS A C 1
ATOM 682 O O . LYS A 1 84 ? 14.878 9.657 -16.224 1.00 77.50 84 LYS A O 1
ATOM 687 N N . GLU A 1 85 ? 14.275 7.830 -17.382 1.00 80.81 85 GLU A N 1
ATOM 688 C CA . GLU A 1 85 ? 14.010 8.522 -18.637 1.00 80.81 85 GLU A CA 1
ATOM 689 C C . GLU A 1 85 ? 12.699 9.302 -18.595 1.00 80.81 85 GLU A C 1
ATOM 691 O O . GLU A 1 85 ? 12.684 10.453 -19.032 1.00 80.81 85 GLU A O 1
ATOM 696 N N . ILE A 1 86 ? 11.632 8.728 -18.033 1.00 79.56 86 ILE A N 1
ATOM 697 C CA . ILE A 1 86 ? 10.291 9.329 -18.023 1.00 79.56 86 ILE A CA 1
ATOM 698 C C . ILE A 1 86 ? 9.979 10.091 -16.736 1.00 79.56 86 ILE A C 1
ATOM 700 O O . ILE A 1 86 ? 9.115 10.959 -16.754 1.00 79.56 86 ILE A O 1
ATOM 704 N N . GLY A 1 87 ? 10.630 9.777 -15.614 1.00 76.81 87 GLY A N 1
ATOM 705 C CA . GLY A 1 87 ? 10.306 10.330 -14.299 1.00 76.81 87 GLY A CA 1
ATOM 706 C C . GLY A 1 87 ? 11.259 11.440 -13.861 1.00 76.81 87 GLY A C 1
ATOM 707 O O . GLY A 1 87 ? 12.478 11.281 -13.895 1.00 76.81 87 GLY A O 1
ATOM 708 N N . ILE A 1 88 ? 10.711 12.554 -13.377 1.00 73.31 88 ILE A N 1
ATOM 709 C CA . ILE A 1 88 ? 11.461 13.596 -12.668 1.00 73.31 88 ILE A CA 1
ATOM 710 C C . ILE A 1 88 ? 11.093 13.531 -11.184 1.00 73.31 88 ILE A C 1
ATOM 712 O O . ILE A 1 88 ? 9.927 13.658 -10.807 1.00 73.31 88 ILE A O 1
ATOM 716 N N . GLN A 1 89 ? 12.101 13.371 -10.323 1.00 64.38 89 GLN A N 1
ATOM 717 C CA . GLN A 1 89 ? 11.928 13.526 -8.881 1.00 64.38 89 GLN A CA 1
ATOM 718 C C . GLN A 1 89 ? 11.779 15.016 -8.544 1.00 64.38 89 GLN A C 1
ATOM 720 O O . GLN A 1 89 ? 12.730 15.791 -8.679 1.00 64.38 89 GLN A O 1
ATOM 725 N N . ASN A 1 90 ? 10.608 15.423 -8.055 1.00 62.75 90 ASN A N 1
ATOM 726 C CA . ASN A 1 90 ? 10.388 16.797 -7.631 1.00 62.75 90 ASN A CA 1
ATOM 727 C C . ASN A 1 90 ? 11.044 17.043 -6.259 1.00 62.75 90 ASN A C 1
ATOM 729 O O . ASN A 1 90 ? 10.565 16.599 -5.216 1.00 62.75 90 ASN A O 1
ATOM 733 N N . VAL A 1 91 ? 12.186 17.729 -6.252 1.00 65.50 91 VAL A N 1
ATOM 734 C CA . VAL A 1 91 ? 12.984 17.990 -5.038 1.00 65.50 91 VAL A CA 1
ATOM 735 C C . VAL A 1 91 ? 12.595 19.284 -4.307 1.00 65.50 91 VAL A C 1
ATOM 737 O O . VAL A 1 91 ? 13.098 19.540 -3.210 1.00 65.50 91 VAL A O 1
ATOM 740 N N . LYS A 1 92 ? 11.715 20.128 -4.870 1.00 60.78 92 LYS A N 1
ATOM 741 C CA . LYS A 1 92 ? 11.413 21.470 -4.331 1.00 60.78 92 LYS A CA 1
ATOM 742 C C . LYS A 1 92 ? 9.910 21.784 -4.337 1.00 60.78 92 LYS A C 1
ATOM 744 O O . LYS A 1 92 ? 9.172 21.358 -5.207 1.00 60.78 92 LYS A O 1
ATOM 749 N N . GLY A 1 93 ? 9.469 22.582 -3.360 1.00 64.88 93 GLY A N 1
ATOM 750 C CA . GLY A 1 93 ? 8.089 23.083 -3.271 1.00 64.88 93 GLY A CA 1
ATOM 751 C C . GLY A 1 93 ? 7.136 22.266 -2.388 1.00 64.88 93 GLY A C 1
ATOM 752 O O . GLY A 1 93 ? 7.565 21.502 -1.525 1.00 64.88 93 GLY A O 1
ATOM 753 N N . ILE A 1 94 ? 5.833 22.481 -2.584 1.00 71.50 94 ILE A N 1
ATOM 754 C CA . ILE A 1 94 ? 4.735 21.815 -1.856 1.00 71.50 94 ILE A CA 1
ATOM 755 C C . ILE A 1 94 ? 4.615 20.319 -2.196 1.00 71.50 94 ILE A C 1
ATOM 757 O O . ILE A 1 94 ? 4.093 19.552 -1.397 1.00 71.50 94 ILE A O 1
ATOM 761 N N . HIS A 1 95 ? 5.153 19.898 -3.345 1.00 56.72 95 HIS A N 1
ATOM 762 C CA . HIS A 1 95 ? 5.112 18.527 -3.870 1.00 56.72 95 HIS A CA 1
ATOM 763 C C . HIS A 1 95 ? 6.492 17.839 -3.812 1.00 56.72 95 HIS A C 1
ATOM 765 O O . HIS A 1 95 ? 6.865 17.055 -4.684 1.00 56.72 95 HIS A O 1
ATOM 771 N N . LYS A 1 96 ? 7.293 18.145 -2.781 1.00 53.91 96 LYS A N 1
ATOM 772 C CA . LYS A 1 96 ? 8.584 17.478 -2.539 1.00 53.91 96 LYS A CA 1
ATOM 773 C C . LYS A 1 96 ? 8.419 15.955 -2.479 1.00 53.91 96 LYS A C 1
ATOM 775 O O . LYS A 1 96 ? 7.521 15.454 -1.809 1.00 53.91 96 LYS A O 1
ATOM 780 N N . ASN A 1 97 ? 9.355 15.239 -3.099 1.00 56.06 97 ASN A N 1
ATOM 781 C CA . ASN A 1 97 ? 9.411 13.777 -3.225 1.00 56.06 97 ASN A CA 1
ATOM 782 C C . ASN A 1 97 ? 8.299 13.143 -4.076 1.00 56.06 97 ASN A C 1
ATOM 784 O O . ASN A 1 97 ? 8.173 11.919 -4.072 1.00 56.06 97 ASN A O 1
ATOM 788 N N . MET A 1 98 ? 7.523 13.933 -4.819 1.00 65.69 98 MET A N 1
ATOM 789 C CA . MET A 1 98 ? 6.612 13.396 -5.827 1.00 65.69 98 MET A CA 1
ATOM 790 C C . MET A 1 98 ? 7.388 13.096 -7.112 1.00 65.69 98 MET A C 1
ATOM 792 O O . MET A 1 98 ? 8.255 13.869 -7.522 1.00 65.69 98 MET A O 1
ATOM 796 N N . TRP A 1 99 ? 7.102 11.950 -7.723 1.00 67.62 99 TRP A N 1
ATOM 797 C CA . TRP A 1 99 ? 7.580 11.623 -9.061 1.00 67.62 99 TRP A CA 1
ATOM 798 C C . TRP A 1 99 ? 6.553 12.148 -10.052 1.00 67.62 99 TRP A C 1
ATOM 800 O O . TRP A 1 99 ? 5.404 11.709 -10.037 1.00 67.62 99 TRP A O 1
ATOM 810 N N . GLU A 1 100 ? 6.952 13.103 -10.881 1.00 69.44 100 GLU A N 1
ATOM 811 C CA . GLU A 1 100 ? 6.126 13.563 -11.992 1.00 69.44 100 GLU A CA 1
ATOM 812 C C . GLU A 1 100 ? 6.695 12.979 -13.280 1.00 69.44 100 GLU A C 1
ATOM 814 O O . GLU A 1 100 ? 7.911 12.960 -13.485 1.00 69.44 100 GLU A O 1
ATOM 819 N N . LEU A 1 101 ? 5.818 12.477 -14.148 1.00 72.56 101 LEU A N 1
ATOM 820 C CA . LEU A 1 101 ? 6.226 12.133 -15.501 1.00 72.56 101 LEU A CA 1
ATOM 821 C C . LEU A 1 101 ? 6.665 13.412 -16.216 1.00 72.56 101 LEU A C 1
ATOM 823 O O . LEU A 1 101 ? 6.047 14.471 -16.061 1.00 72.56 101 LEU A O 1
ATOM 827 N N . LYS A 1 102 ? 7.732 13.312 -17.008 1.00 75.06 102 LYS A N 1
ATOM 828 C CA . LYS A 1 102 ? 8.159 14.364 -17.925 1.00 75.06 102 LYS A CA 1
ATOM 829 C C . LYS A 1 102 ? 6.962 14.822 -18.767 1.00 75.06 102 LYS A C 1
ATOM 831 O O . LYS A 1 102 ? 6.115 13.991 -19.106 1.00 75.06 102 LYS A O 1
ATOM 836 N N . PRO A 1 103 ? 6.906 16.110 -19.153 1.00 66.25 103 PRO A N 1
ATOM 837 C CA . PRO A 1 103 ? 5.804 16.659 -19.945 1.00 66.25 103 PRO A CA 1
ATOM 838 C C . PRO A 1 103 ? 5.474 15.828 -21.192 1.00 66.25 103 PRO A C 1
ATOM 840 O O . PRO A 1 103 ? 4.306 15.651 -21.514 1.00 66.25 103 PRO A O 1
ATOM 843 N N . GLU A 1 104 ? 6.497 15.250 -21.823 1.00 67.81 104 GLU A N 1
ATOM 844 C CA . GLU A 1 104 ? 6.390 14.386 -23.005 1.00 67.81 104 GLU A CA 1
ATOM 845 C C . GLU A 1 104 ? 5.574 13.109 -22.753 1.00 67.81 104 GLU A C 1
ATOM 847 O O . GLU A 1 104 ? 4.857 12.662 -23.635 1.00 67.81 104 GLU A O 1
ATOM 852 N N . TYR A 1 105 ? 5.621 12.547 -21.543 1.00 60.06 105 TYR A N 1
ATOM 853 C CA . TYR A 1 105 ? 4.920 11.307 -21.180 1.00 60.06 105 TYR A CA 1
ATOM 854 C C . TYR A 1 105 ? 3.618 11.560 -20.416 1.00 60.06 105 TYR A C 1
ATOM 856 O O . TYR A 1 105 ? 2.903 10.620 -20.075 1.00 60.06 105 TYR A O 1
ATOM 864 N N . ARG A 1 106 ? 3.286 12.826 -20.135 1.00 62.53 106 ARG A N 1
ATOM 865 C CA . ARG A 1 106 ? 2.054 13.197 -19.427 1.00 62.53 106 ARG A CA 1
ATOM 866 C C . ARG A 1 106 ? 0.801 13.028 -20.297 1.00 62.53 106 ARG A C 1
ATOM 868 O O . ARG A 1 106 ? -0.296 12.966 -19.748 1.00 62.53 106 ARG A O 1
ATOM 875 N N . HIS A 1 107 ? 0.947 12.943 -21.624 1.00 61.56 107 HIS A N 1
ATOM 876 C CA . HIS A 1 107 ? -0.172 13.052 -22.566 1.00 61.56 107 HIS A CA 1
ATOM 877 C C . HIS A 1 107 ? -0.139 12.051 -23.730 1.00 61.56 107 HIS A C 1
ATOM 879 O O . HIS A 1 107 ? -0.270 12.447 -24.881 1.00 61.56 107 HIS A O 1
ATOM 885 N N . TYR A 1 108 ? -0.075 10.749 -23.438 1.00 52.50 108 TYR A N 1
ATOM 886 C CA . TYR A 1 108 ? -0.425 9.722 -24.429 1.00 52.50 108 TYR A CA 1
ATOM 887 C C . TYR A 1 108 ? -1.434 8.729 -23.853 1.00 52.50 108 TYR A C 1
ATOM 889 O O . TYR A 1 108 ? -1.064 7.653 -23.401 1.00 52.50 108 TYR A O 1
ATOM 897 N N . GLN A 1 109 ? -2.709 9.134 -23.827 1.00 51.88 109 GLN A N 1
ATOM 898 C CA . GLN A 1 109 ? -3.869 8.300 -24.186 1.00 51.88 109 GLN A CA 1
ATOM 899 C C . GLN A 1 109 ? -5.167 9.105 -24.000 1.00 51.88 109 GLN A C 1
ATOM 901 O O . GLN A 1 109 ? -5.932 8.934 -23.055 1.00 51.88 109 GLN A O 1
ATOM 906 N N . THR A 1 110 ? -5.450 9.988 -24.955 1.00 48.25 110 THR A N 1
ATOM 907 C CA . THR A 1 110 ? -6.837 10.179 -25.414 1.00 48.25 110 THR A CA 1
ATOM 908 C C . THR A 1 110 ? -6.892 9.896 -26.911 1.00 48.25 110 THR A C 1
ATOM 910 O O . THR A 1 110 ? -7.429 10.665 -27.689 1.00 48.25 110 THR A O 1
ATOM 913 N N . GLU A 1 111 ? -6.291 8.777 -27.312 1.00 50.62 111 GLU A N 1
ATOM 914 C CA . GLU A 1 111 ? -6.536 8.150 -28.611 1.00 50.62 111 GLU A CA 1
ATOM 915 C C . GLU A 1 111 ? -6.564 6.626 -28.429 1.00 50.62 111 GLU A C 1
ATOM 917 O O . GLU A 1 111 ? -5.674 5.869 -28.797 1.00 50.62 111 GLU A O 1
ATOM 922 N N . LYS A 1 112 ? -7.616 6.162 -27.755 1.00 41.56 112 LYS A N 1
ATOM 923 C CA . LYS A 1 112 ? -8.274 4.912 -28.141 1.00 41.56 112 LYS A CA 1
ATOM 924 C C . LYS A 1 112 ? -9.730 5.248 -28.418 1.00 41.56 112 LYS A C 1
ATOM 926 O O . LYS A 1 112 ? -10.615 4.983 -27.612 1.00 41.56 112 LYS A O 1
ATOM 931 N N . SER A 1 113 ? -9.918 5.934 -29.534 1.00 40.34 113 SER A N 1
ATOM 932 C CA . SER A 1 113 ? -11.187 6.101 -30.228 1.00 40.34 113 SER A CA 1
ATOM 933 C C . SER A 1 113 ? -10.952 5.651 -31.666 1.00 40.34 113 SER A C 1
ATOM 935 O O . SER A 1 113 ? -10.655 6.481 -32.516 1.00 40.34 113 SER A O 1
ATOM 937 N N . ASP A 1 114 ? -10.950 4.334 -31.859 1.00 44.59 114 ASP A N 1
ATOM 938 C CA . ASP A 1 114 ? -11.508 3.630 -33.022 1.00 44.59 114 ASP A CA 1
ATOM 939 C C . ASP A 1 114 ? -11.627 2.135 -32.684 1.00 44.59 114 ASP A C 1
ATOM 941 O O . ASP A 1 114 ? -10.597 1.516 -32.321 1.00 44.59 114 ASP A O 1
#

Radius of gyration: 36.91 Å; chains: 1; bounding box: 104×32×77 Å

pLDDT: mean 72.64, std 12.23, range [38.16, 90.94]